Protein AF-A0A2V7YV75-F1 (afdb_monomer)

Mean predicted aligned error: 17.49 Å

pLDDT: mean 75.21, std 19.93, range [32.72, 97.06]

Solvent-accessible surface area (backbone atoms only — not comparable to full-atom values): 9248 Å² total; per-residue (Å²): 141,83,90,81,89,88,82,90,85,83,84,87,86,83,90,80,91,80,90,79,85,85,72,86,82,70,84,76,80,77,71,74,76,79,71,82,82,77,85,80,84,80,78,84,78,79,74,80,88,64,77,90,61,76,79,75,74,70,56,63,47,41,20,32,81,90,62,51,72,42,47,76,78,45,80,47,79,48,78,49,82,53,88,96,46,73,48,75,49,77,49,76,41,68,45,72,94,57,102,62,92,72,60,71,49,78,47,71,67,72,60,90,94,61,80,88,90,80,85,86,87,85,84,134

Structure (mmCIF, N/CA/C/O backbone):
data_AF-A0A2V7YV75-F1
#
_entry.id   AF-A0A2V7YV75-F1
#
loop_
_atom_site.group_PDB
_atom_site.id
_atom_site.type_symbol
_atom_site.label_atom_id
_atom_site.label_alt_id
_atom_site.label_comp_id
_atom_site.label_asym_id
_atom_site.label_entity_id
_atom_site.label_seq_id
_atom_site.pdbx_PDB_ins_code
_atom_site.Cartn_x
_atom_site.Cartn_y
_atom_site.Cartn_z
_atom_site.occupancy
_atom_site.B_iso_or_equiv
_atom_site.auth_seq_id
_atom_site.auth_comp_id
_atom_site.auth_asym_id
_atom_site.auth_atom_id
_atom_site.pdbx_PDB_model_num
ATOM 1 N N . MET A 1 1 ? -54.719 -36.442 -61.906 1.00 39.97 1 MET A N 1
ATOM 2 C CA . MET A 1 1 ? -54.590 -37.670 -62.729 1.00 39.97 1 MET A CA 1
ATOM 3 C C . MET A 1 1 ? -53.112 -37.739 -63.100 1.00 39.97 1 MET A C 1
ATOM 5 O O . MET A 1 1 ? -52.645 -36.767 -63.655 1.00 39.97 1 MET A O 1
ATOM 9 N N . SER A 1 2 ? -52.256 -38.682 -62.723 1.00 39.25 2 SER A N 1
ATOM 10 C CA . SER A 1 2 ? -52.394 -40.089 -62.369 1.00 39.25 2 SER A CA 1
ATOM 11 C C . SER A 1 2 ? -51.207 -40.476 -61.465 1.00 39.25 2 SER A C 1
ATOM 13 O O . SER A 1 2 ? -50.107 -39.958 -61.651 1.00 39.25 2 SER A O 1
ATOM 15 N N . ARG A 1 3 ? -51.427 -41.360 -60.486 1.00 41.91 3 ARG A N 1
ATOM 16 C CA . ARG A 1 3 ? -50.364 -42.072 -59.754 1.00 41.91 3 ARG A CA 1
ATOM 17 C C . ARG A 1 3 ? -50.126 -43.389 -60.493 1.00 41.91 3 ARG A C 1
ATOM 19 O O . ARG A 1 3 ? -51.104 -44.060 -60.803 1.00 41.91 3 ARG A O 1
ATOM 26 N N . ALA A 1 4 ? -48.876 -43.794 -60.702 1.00 42.84 4 ALA A N 1
ATOM 27 C CA . ALA A 1 4 ? -48.556 -45.178 -61.049 1.00 42.84 4 ALA A CA 1
ATOM 28 C C . ALA A 1 4 ? -47.174 -45.571 -60.508 1.00 42.84 4 ALA A C 1
ATOM 30 O O . ALA A 1 4 ? -46.130 -45.270 -61.073 1.00 42.84 4 ALA A O 1
ATOM 31 N N . THR A 1 5 ? -47.235 -46.221 -59.354 1.00 42.72 5 THR A N 1
ATOM 32 C CA . THR A 1 5 ? -46.299 -47.195 -58.789 1.00 42.72 5 THR A CA 1
ATOM 33 C C . THR A 1 5 ? -45.933 -48.278 -59.816 1.00 42.72 5 THR A C 1
ATOM 35 O O . THR A 1 5 ? -46.847 -48.758 -60.476 1.00 42.72 5 THR A O 1
ATOM 38 N N . PHE A 1 6 ? -44.672 -48.725 -59.903 1.00 43.06 6 PHE A N 1
ATOM 39 C CA . PHE A 1 6 ? -44.279 -50.127 -59.646 1.00 43.06 6 PHE A CA 1
ATOM 40 C C . PHE A 1 6 ? -42.776 -50.379 -59.817 1.00 43.06 6 PHE A C 1
ATOM 42 O O . PHE A 1 6 ? -42.056 -49.686 -60.526 1.00 43.06 6 PHE A O 1
ATOM 49 N N . THR A 1 7 ? -42.342 -51.379 -59.068 1.00 37.16 7 THR A N 1
ATOM 50 C CA . THR A 1 7 ? -41.000 -51.650 -58.570 1.00 37.16 7 THR A CA 1
ATOM 51 C C . THR A 1 7 ? -40.315 -52.767 -59.371 1.00 37.16 7 THR A C 1
ATOM 53 O O . THR A 1 7 ? -40.994 -53.630 -59.916 1.00 37.16 7 THR A O 1
ATOM 56 N N . LEU A 1 8 ? -38.981 -52.830 -59.228 1.00 39.75 8 LEU A N 1
ATOM 57 C CA . LEU A 1 8 ? -38.145 -54.044 -59.126 1.00 39.75 8 LEU A CA 1
ATOM 58 C C . LEU A 1 8 ? -37.633 -54.690 -60.432 1.00 39.75 8 LEU A C 1
ATOM 60 O O . LEU A 1 8 ? -38.369 -55.406 -61.095 1.00 39.75 8 LEU A O 1
ATOM 64 N N . LEU A 1 9 ? -36.321 -54.569 -60.699 1.00 35.03 9 LEU A N 1
ATOM 65 C CA . LEU A 1 9 ? -35.489 -55.705 -61.136 1.00 35.03 9 LEU A CA 1
ATOM 66 C C . LEU A 1 9 ? -33.976 -55.394 -61.063 1.00 35.03 9 LEU A C 1
ATOM 68 O O . LEU A 1 9 ? -33.495 -54.476 -61.715 1.00 35.03 9 LEU A O 1
ATOM 72 N N . GLY A 1 10 ? -33.239 -56.217 -60.309 1.00 32.72 10 GLY A N 1
ATOM 73 C CA . GLY A 1 10 ? -31.901 -56.700 -60.689 1.00 32.72 10 GLY A CA 1
ATOM 74 C C . GLY A 1 10 ? -30.671 -55.801 -60.490 1.00 32.72 10 GLY A C 1
ATOM 75 O O . GLY A 1 10 ? -30.167 -55.214 -61.437 1.00 32.72 10 GLY A O 1
ATOM 76 N N . LEU A 1 11 ? -30.090 -55.835 -59.288 1.00 41.59 11 LEU A N 1
ATOM 77 C CA . LEU A 1 11 ? -28.623 -55.894 -59.093 1.00 41.59 11 LEU A CA 1
ATOM 78 C C . LEU A 1 11 ? -28.112 -57.286 -59.570 1.00 41.59 11 LEU A C 1
ATOM 80 O O . LEU A 1 11 ? -28.954 -58.189 -59.617 1.00 41.59 11 LEU A O 1
ATOM 84 N N . PRO A 1 12 ? -26.802 -57.556 -59.823 1.00 50.00 12 PRO A N 1
ATOM 85 C CA . PRO A 1 12 ? -25.636 -56.892 -59.219 1.00 50.00 12 PRO A CA 1
ATOM 86 C C . PRO A 1 12 ? -24.376 -56.741 -60.128 1.00 50.00 12 PRO A C 1
ATOM 88 O O . PRO A 1 12 ? -24.330 -57.189 -61.267 1.00 50.00 12 PRO A O 1
ATOM 91 N N . VAL A 1 13 ? -23.302 -56.241 -59.501 1.00 38.66 13 VAL A N 1
ATOM 92 C CA . VAL A 1 13 ? -21.873 -56.596 -59.691 1.00 38.66 13 VAL A CA 1
ATOM 93 C C . VAL A 1 13 ? -20.977 -55.562 -60.393 1.00 38.66 13 VAL A C 1
ATOM 95 O O . VAL A 1 13 ? -21.298 -55.020 -61.440 1.00 38.66 13 VAL A O 1
ATOM 98 N N . ALA A 1 14 ? -19.790 -55.420 -59.785 1.00 39.91 14 ALA A N 1
ATOM 99 C CA . ALA A 1 14 ? -18.561 -54.740 -60.205 1.00 39.91 14 ALA A CA 1
ATOM 100 C C . ALA A 1 14 ? -18.489 -53.248 -59.825 1.00 39.91 14 ALA A C 1
ATOM 102 O O . ALA A 1 14 ? -18.904 -52.366 -60.559 1.00 39.91 14 ALA A O 1
ATOM 103 N N . ALA A 1 15 ? -18.114 -52.923 -58.586 1.00 41.97 15 ALA A N 1
ATOM 104 C CA . ALA A 1 15 ? -16.718 -52.830 -58.137 1.00 41.97 15 ALA A CA 1
ATOM 105 C C . ALA A 1 15 ? -15.890 -51.825 -58.957 1.00 41.97 15 ALA A C 1
ATOM 107 O O . ALA A 1 15 ? -15.271 -52.192 -59.949 1.00 41.97 15 ALA A O 1
ATOM 108 N N . LEU A 1 16 ? -15.795 -50.584 -58.473 1.00 41.28 16 LEU A N 1
ATOM 109 C CA . LEU A 1 16 ? -14.546 -49.837 -58.576 1.00 41.28 16 LEU A CA 1
ATOM 110 C C . LEU A 1 16 ? -14.437 -48.833 -57.426 1.00 41.28 16 LEU A C 1
ATOM 112 O O . LEU A 1 16 ? -15.163 -47.848 -57.331 1.00 41.28 16 LEU A O 1
ATOM 116 N N . VAL A 1 17 ? -13.524 -49.167 -56.525 1.00 49.88 17 VAL A N 1
ATOM 117 C CA . VAL A 1 17 ? -12.996 -48.337 -55.450 1.00 49.88 17 VAL A CA 1
ATOM 118 C C . VAL A 1 17 ? -12.255 -47.152 -56.065 1.00 49.88 17 VAL A C 1
ATOM 120 O O . VAL A 1 17 ? -11.378 -47.370 -56.893 1.00 49.88 17 VAL A O 1
ATOM 123 N N . LEU A 1 18 ? -12.537 -45.928 -55.611 1.00 41.09 18 LEU A N 1
ATOM 124 C CA . LEU A 1 18 ? -11.545 -44.849 -55.577 1.00 41.09 18 LEU A CA 1
ATOM 125 C C . LEU A 1 18 ? -11.907 -43.844 -54.479 1.00 41.09 18 LEU A C 1
ATOM 127 O O . LEU A 1 18 ? -12.843 -43.054 -54.569 1.00 41.09 18 LEU A O 1
ATOM 131 N N . LEU A 1 19 ? -11.145 -43.978 -53.398 1.00 44.59 19 LEU A N 1
ATOM 132 C CA . LEU A 1 19 ? -11.118 -43.173 -52.191 1.00 44.59 19 LEU A CA 1
ATOM 133 C C . LEU A 1 19 ? -10.460 -41.819 -52.512 1.00 44.59 19 LEU A C 1
ATOM 135 O O . LEU A 1 19 ? -9.308 -41.792 -52.937 1.00 44.59 19 LEU A O 1
ATOM 139 N N . ALA A 1 20 ? -11.142 -40.704 -52.261 1.00 42.34 20 ALA A N 1
ATOM 140 C CA . ALA A 1 20 ? -10.505 -39.389 -52.183 1.00 42.34 20 ALA A CA 1
ATOM 141 C C . ALA A 1 20 ? -11.196 -38.557 -51.096 1.00 42.34 20 ALA A C 1
ATOM 143 O O . ALA A 1 20 ? -12.049 -37.714 -51.359 1.00 42.34 20 ALA A O 1
ATOM 144 N N . ALA A 1 21 ? -10.847 -38.850 -49.843 1.00 45.44 21 ALA A N 1
ATOM 145 C CA . ALA A 1 21 ? -11.181 -38.007 -48.707 1.00 45.44 21 ALA A CA 1
ATOM 146 C C . ALA A 1 21 ? -10.267 -36.771 -48.726 1.00 45.44 21 ALA A C 1
ATOM 148 O O . ALA A 1 21 ? -9.085 -36.859 -48.400 1.00 45.44 21 ALA A O 1
ATOM 149 N N . VAL A 1 22 ? -10.809 -35.617 -49.116 1.00 44.78 22 VAL A N 1
ATOM 150 C CA . VAL A 1 22 ? -10.201 -34.313 -48.823 1.00 44.78 22 VAL A CA 1
ATOM 151 C C . VAL A 1 22 ? -10.502 -34.005 -47.359 1.00 44.78 22 VAL A C 1
ATOM 153 O O . VAL A 1 22 ? -11.566 -33.499 -47.016 1.00 44.78 22 VAL A O 1
ATOM 156 N N . SER A 1 23 ? -9.568 -34.359 -46.480 1.00 44.09 23 SER A N 1
ATOM 157 C CA . SER A 1 23 ? -9.531 -33.828 -45.121 1.00 44.09 23 SER A CA 1
ATOM 158 C C . SER A 1 23 ? -8.659 -32.581 -45.140 1.00 44.09 23 SER A C 1
ATOM 160 O O . SER A 1 23 ? -7.458 -32.662 -45.386 1.00 44.09 23 SER A O 1
ATOM 162 N N . ALA A 1 24 ? -9.281 -31.425 -44.915 1.00 48.25 24 ALA A N 1
ATOM 163 C CA . ALA A 1 24 ? -8.603 -30.147 -44.761 1.00 48.25 24 ALA A CA 1
ATOM 164 C C . ALA A 1 24 ? -7.620 -30.214 -43.580 1.00 48.25 24 ALA A C 1
ATOM 166 O O . ALA A 1 24 ? -8.016 -30.235 -42.412 1.00 48.25 24 ALA A O 1
ATOM 167 N N . THR A 1 25 ? -6.329 -30.266 -43.892 1.00 45.06 25 THR A N 1
ATOM 168 C CA . THR A 1 25 ? -5.222 -30.156 -42.945 1.00 45.06 25 THR A CA 1
ATOM 169 C C . THR A 1 25 ? -5.204 -28.739 -42.377 1.00 45.06 25 THR A C 1
ATOM 171 O O . THR A 1 25 ? -4.679 -27.817 -42.993 1.00 45.06 25 THR A O 1
ATOM 174 N N . HIS A 1 26 ? -5.781 -28.551 -41.191 1.00 59.53 26 HIS A N 1
ATOM 175 C CA . HIS A 1 26 ? -5.438 -27.402 -40.361 1.00 59.53 26 HIS A CA 1
ATOM 176 C C . HIS A 1 26 ? -4.078 -27.705 -39.722 1.00 59.53 26 HIS A C 1
ATOM 178 O O . HIS A 1 26 ? -3.976 -28.713 -39.014 1.00 59.53 26 HIS A O 1
ATOM 184 N N . PRO A 1 27 ? -3.022 -26.907 -39.959 1.00 52.88 27 PRO A N 1
ATOM 185 C CA . PRO A 1 27 ? -1.815 -27.017 -39.160 1.00 52.88 27 PRO A CA 1
ATOM 186 C C . PRO A 1 27 ? -2.201 -26.677 -37.720 1.00 52.88 27 PRO A C 1
ATOM 188 O O . PRO A 1 27 ? -2.605 -25.558 -37.410 1.00 52.88 27 PRO A O 1
ATOM 191 N N . GLY A 1 28 ? -2.166 -27.695 -36.862 1.00 47.78 28 GLY A N 1
ATOM 192 C CA . GLY A 1 28 ? -2.375 -27.540 -35.436 1.00 47.78 28 GLY A CA 1
ATOM 193 C C . GLY A 1 28 ? -1.290 -26.629 -34.889 1.00 47.78 28 GLY A C 1
ATOM 194 O O . GLY A 1 28 ? -0.130 -27.023 -34.807 1.00 47.78 28 GLY A O 1
ATOM 195 N N . GLU A 1 29 ? -1.672 -25.410 -34.529 1.00 56.03 29 GLU A N 1
ATOM 196 C CA . GLU A 1 29 ? -0.832 -24.534 -33.733 1.00 56.03 29 GLU A CA 1
ATOM 197 C C . GLU A 1 29 ? -0.666 -25.205 -32.368 1.00 56.03 29 GLU A C 1
ATOM 199 O O . GLU A 1 29 ? -1.569 -25.214 -31.527 1.00 56.03 29 GLU A O 1
ATOM 204 N N . THR A 1 30 ? 0.468 -25.877 -32.179 1.00 59.50 30 THR A N 1
ATOM 205 C CA . THR A 1 30 ? 0.862 -26.451 -30.898 1.00 59.50 30 THR A CA 1
ATOM 206 C C . THR A 1 30 ? 1.026 -25.302 -29.917 1.00 59.50 30 THR A C 1
ATOM 208 O O . THR A 1 30 ? 2.099 -24.706 -29.834 1.00 59.50 30 THR A O 1
ATOM 211 N N . ARG A 1 31 ? -0.039 -24.971 -29.176 1.00 62.94 31 ARG A N 1
ATOM 212 C CA . ARG A 1 31 ? 0.068 -24.155 -27.966 1.00 62.94 31 ARG A CA 1
ATOM 213 C C . ARG A 1 31 ? 1.121 -24.845 -27.095 1.00 62.94 31 ARG A C 1
ATOM 215 O O . ARG A 1 31 ? 0.879 -25.989 -26.699 1.00 62.94 31 ARG A O 1
ATOM 222 N N . PRO A 1 32 ? 2.289 -24.226 -26.842 1.00 67.88 32 PRO A N 1
ATOM 223 C CA . PRO A 1 32 ? 3.296 -24.848 -26.002 1.00 67.88 32 PRO A CA 1
ATOM 224 C C . PRO A 1 32 ? 2.636 -25.180 -24.668 1.00 67.88 32 PRO A C 1
ATOM 226 O O . PRO A 1 32 ? 1.960 -24.334 -24.077 1.00 67.88 32 PRO A O 1
ATOM 229 N N . ALA A 1 33 ? 2.756 -26.443 -24.252 1.00 70.00 33 ALA A N 1
ATOM 230 C CA . ALA A 1 33 ? 2.281 -26.894 -22.957 1.00 70.00 33 ALA A CA 1
ATOM 231 C C . ALA A 1 33 ? 2.847 -25.933 -21.909 1.00 70.00 33 ALA A C 1
ATOM 233 O O . ALA A 1 33 ? 4.065 -25.775 -21.815 1.00 70.00 33 ALA A O 1
ATOM 234 N N . ALA A 1 34 ? 1.962 -25.230 -21.199 1.00 68.88 34 ALA A N 1
ATOM 235 C CA . ALA A 1 34 ? 2.361 -24.277 -20.179 1.00 68.88 34 ALA A CA 1
ATOM 236 C C . ALA A 1 34 ? 3.260 -25.014 -19.182 1.00 68.88 34 ALA A C 1
ATOM 238 O O . ALA A 1 34 ? 2.819 -25.954 -18.518 1.00 68.88 34 ALA A O 1
ATOM 239 N N . ALA A 1 35 ? 4.540 -24.641 -19.145 1.00 75.12 35 ALA A N 1
ATOM 240 C CA . ALA A 1 35 ? 5.477 -25.195 -18.186 1.00 75.12 35 ALA A CA 1
ATOM 241 C C . ALA A 1 35 ? 4.919 -24.966 -16.770 1.00 75.12 35 ALA A C 1
ATOM 243 O O . ALA A 1 35 ? 4.313 -23.917 -16.523 1.00 75.12 35 ALA A O 1
ATOM 244 N N . PRO A 1 36 ? 5.090 -25.920 -15.839 1.00 76.94 36 PRO A N 1
ATOM 245 C CA . PRO A 1 36 ? 4.627 -25.732 -14.474 1.00 76.94 36 PRO A CA 1
ATOM 246 C C 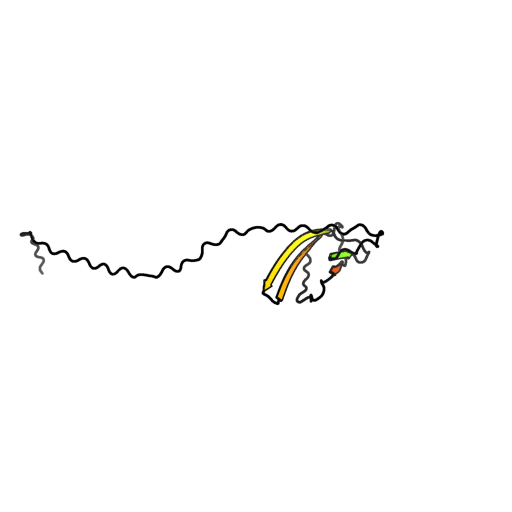. PRO A 1 36 ? 5.283 -24.475 -13.895 1.00 76.94 36 PRO A C 1
ATOM 248 O O . PRO A 1 36 ? 6.508 -24.345 -13.902 1.00 76.94 36 PRO A O 1
ATOM 251 N N . PHE A 1 37 ? 4.461 -23.545 -13.407 1.00 69.69 37 PHE A N 1
ATOM 252 C CA . PHE A 1 37 ? 4.944 -22.377 -12.684 1.00 69.69 37 PHE A CA 1
ATOM 253 C C . PHE A 1 37 ? 5.701 -22.857 -11.441 1.00 69.69 37 PHE A C 1
ATOM 255 O O . PHE A 1 37 ? 5.125 -23.492 -10.556 1.00 69.69 37 PHE A O 1
ATOM 262 N N . GLN A 1 38 ? 7.005 -22.591 -11.388 1.00 77.50 38 GLN A N 1
ATOM 263 C CA . GLN A 1 38 ? 7.821 -22.873 -10.215 1.00 77.50 38 GLN A CA 1
ATOM 264 C C . GLN A 1 38 ? 7.738 -21.672 -9.277 1.00 77.50 38 GLN A C 1
ATOM 266 O O . GLN A 1 38 ? 8.320 -20.622 -9.546 1.00 77.50 38 GLN A O 1
ATOM 271 N N . SER A 1 39 ? 7.011 -21.821 -8.170 1.00 75.44 39 SER A N 1
ATOM 272 C CA . SER A 1 39 ? 6.981 -20.814 -7.111 1.00 75.44 39 SER A CA 1
ATOM 273 C C . SER A 1 39 ? 8.378 -20.660 -6.506 1.00 75.44 39 SER A C 1
ATOM 275 O O . SER A 1 39 ? 8.805 -21.472 -5.685 1.00 75.44 39 SER A O 1
ATOM 277 N N . ALA A 1 40 ? 9.103 -19.617 -6.905 1.00 77.44 40 ALA A N 1
ATOM 278 C CA . ALA A 1 40 ? 10.371 -19.263 -6.286 1.00 77.44 40 ALA A CA 1
ATOM 279 C C . ALA A 1 40 ? 10.103 -18.633 -4.910 1.00 77.44 40 ALA A C 1
ATOM 281 O O . ALA A 1 40 ? 9.585 -17.523 -4.804 1.00 77.44 40 ALA A O 1
ATOM 282 N N . SER A 1 41 ? 10.455 -19.339 -3.836 1.00 77.31 41 SER A N 1
ATOM 283 C CA . SER A 1 41 ? 10.450 -18.764 -2.491 1.00 77.31 41 SER A CA 1
ATOM 284 C C . SER A 1 41 ? 11.715 -17.932 -2.284 1.00 77.31 41 SER A C 1
ATOM 286 O O . SER A 1 41 ? 12.813 -18.487 -2.258 1.00 77.31 41 SER A O 1
ATOM 288 N N . PHE A 1 42 ? 11.580 -16.622 -2.089 1.00 75.31 42 PHE A N 1
ATOM 289 C CA . PHE A 1 42 ? 12.671 -15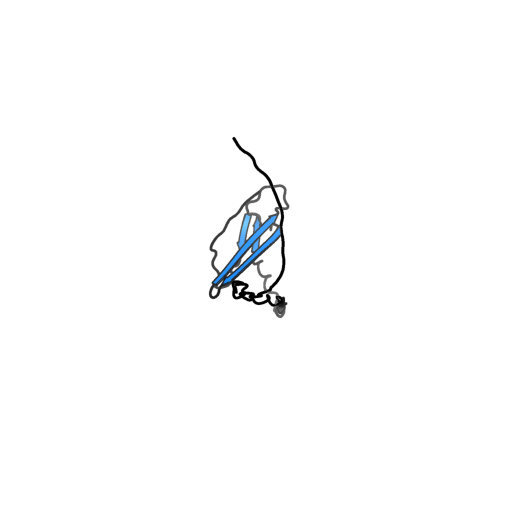.777 -1.603 1.00 75.31 42 PHE A CA 1
ATOM 290 C C . PHE A 1 42 ? 12.550 -15.573 -0.088 1.00 75.31 42 PHE A C 1
ATOM 292 O O . PHE A 1 42 ? 11.459 -15.566 0.487 1.00 75.31 42 PHE A O 1
ATOM 299 N N . ARG A 1 43 ? 13.695 -15.445 0.584 1.00 73.44 43 ARG A N 1
ATOM 300 C CA . ARG A 1 43 ? 13.779 -15.118 2.011 1.00 73.44 43 ARG A CA 1
ATOM 301 C C . ARG A 1 43 ? 14.412 -13.745 2.141 1.00 73.44 43 ARG A C 1
ATOM 303 O O . ARG A 1 43 ? 15.489 -13.514 1.603 1.00 73.44 43 ARG A O 1
ATOM 310 N N . PHE A 1 44 ? 13.759 -12.847 2.868 1.00 73.94 44 PHE A N 1
ATOM 311 C CA . PHE A 1 44 ? 14.386 -11.591 3.253 1.00 73.94 44 PHE A CA 1
ATOM 312 C C . PHE A 1 44 ? 15.470 -11.885 4.289 1.00 73.94 44 PHE A C 1
ATOM 314 O O . PHE A 1 44 ? 15.200 -12.511 5.316 1.00 73.94 44 PHE A O 1
ATOM 321 N N . ALA A 1 45 ? 16.703 -11.460 4.013 1.00 77.81 45 ALA A N 1
ATOM 322 C CA . ALA A 1 45 ? 17.765 -11.513 5.004 1.00 77.81 45 ALA A CA 1
ATOM 323 C C . ALA A 1 45 ? 17.382 -10.603 6.179 1.00 77.81 45 ALA A C 1
ATOM 325 O O . ALA A 1 45 ? 17.097 -9.420 5.990 1.00 77.81 45 ALA A O 1
ATOM 326 N N . LYS A 1 46 ? 17.359 -11.152 7.398 1.00 70.81 46 LYS A N 1
ATOM 327 C CA . LYS A 1 46 ? 17.192 -10.349 8.611 1.00 70.81 46 LYS A CA 1
ATOM 328 C C . LYS A 1 46 ? 18.396 -9.414 8.719 1.00 70.81 46 LYS A C 1
ATOM 330 O O . LYS A 1 46 ? 19.524 -9.892 8.826 1.00 70.81 46 LYS A O 1
ATOM 335 N N . ALA A 1 47 ? 18.157 -8.105 8.668 1.00 70.94 47 ALA A N 1
ATOM 336 C CA . ALA A 1 47 ? 19.216 -7.118 8.840 1.00 70.94 47 ALA A CA 1
ATOM 337 C C . ALA A 1 47 ? 19.929 -7.336 10.193 1.00 70.94 47 ALA A C 1
ATOM 339 O O . ALA A 1 47 ? 19.261 -7.671 11.181 1.00 70.94 47 ALA A O 1
ATOM 340 N N . PRO A 1 48 ? 21.266 -7.182 10.256 1.00 73.69 48 PRO A N 1
ATOM 341 C CA . PRO A 1 48 ? 22.001 -7.284 11.509 1.00 73.69 48 PRO A CA 1
ATOM 342 C C . PRO A 1 48 ? 21.453 -6.255 12.499 1.00 73.69 48 PRO A C 1
ATOM 344 O O . PRO A 1 48 ? 21.184 -5.112 12.132 1.00 73.69 48 PRO A O 1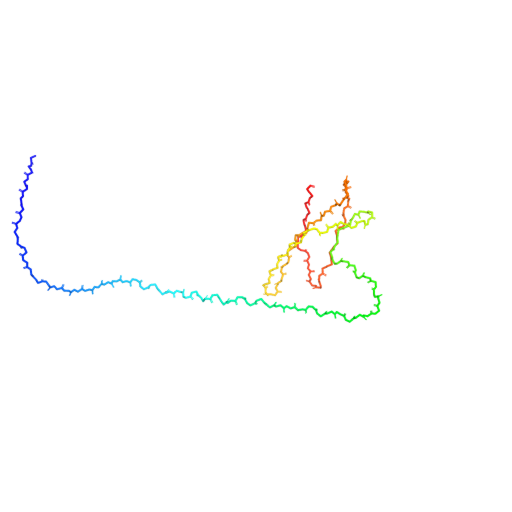
ATOM 347 N N . ALA A 1 49 ? 21.264 -6.677 13.749 1.00 66.31 49 ALA A N 1
ATOM 348 C CA . ALA A 1 49 ? 20.804 -5.804 14.819 1.00 66.31 49 ALA A CA 1
ATOM 349 C C . ALA A 1 49 ? 21.885 -4.749 15.100 1.00 66.31 49 ALA A C 1
ATOM 351 O O . ALA A 1 49 ? 22.837 -5.000 15.836 1.00 66.31 49 ALA A O 1
ATOM 352 N N . GLY A 1 50 ? 21.772 -3.590 14.452 1.00 69.75 50 GLY A N 1
ATOM 353 C CA . GLY A 1 50 ? 22.499 -2.389 14.843 1.00 69.75 50 GLY A CA 1
ATOM 354 C C . GLY A 1 50 ? 22.005 -1.867 16.200 1.00 69.75 50 GLY A C 1
ATOM 355 O O . GLY A 1 50 ? 21.089 -2.451 16.787 1.00 69.75 50 GLY A O 1
ATOM 356 N N . PRO A 1 51 ? 22.577 -0.757 16.705 1.00 70.31 51 PRO A N 1
ATOM 357 C CA . PRO A 1 51 ? 22.024 -0.037 17.853 1.00 70.31 51 PRO A CA 1
ATOM 358 C C . PRO A 1 51 ? 20.516 0.167 17.663 1.00 70.31 51 PRO A C 1
ATOM 360 O O . PRO A 1 51 ? 20.100 0.262 16.505 1.00 70.31 51 PRO A O 1
ATOM 363 N N . PRO A 1 52 ? 19.704 0.244 18.735 1.00 59.41 52 PRO A N 1
ATOM 364 C CA . PRO A 1 52 ? 18.271 0.483 18.618 1.00 59.41 52 PRO A CA 1
ATOM 365 C C . PRO A 1 52 ? 18.050 1.843 17.951 1.00 59.41 52 PRO A C 1
ATOM 367 O O . PRO A 1 52 ? 17.987 2.886 18.597 1.00 59.41 52 PRO A O 1
ATOM 370 N N . ALA A 1 53 ? 18.007 1.833 16.623 1.00 62.44 53 ALA A N 1
ATOM 371 C CA . ALA A 1 53 ? 17.504 2.924 15.831 1.00 62.44 53 ALA A CA 1
ATOM 372 C C . ALA A 1 53 ? 16.041 3.074 16.233 1.00 62.44 53 ALA A C 1
ATOM 374 O O . ALA A 1 53 ? 15.349 2.065 16.404 1.00 62.44 53 ALA A O 1
ATOM 375 N N . SER A 1 54 ? 15.598 4.320 16.414 1.00 60.88 54 SER A N 1
ATOM 376 C CA . SER A 1 54 ? 14.186 4.644 16.603 1.00 60.88 54 SER A CA 1
ATOM 377 C C . SER A 1 54 ? 13.350 3.774 15.676 1.00 60.88 54 SER A C 1
ATOM 379 O O . SER A 1 54 ? 13.654 3.695 14.483 1.00 60.88 54 SER A O 1
ATOM 381 N N . GLU A 1 55 ? 12.370 3.079 16.251 1.00 60.22 55 GLU A N 1
ATOM 382 C CA . GLU A 1 55 ? 11.572 2.085 15.545 1.00 60.22 55 GLU A CA 1
ATOM 383 C C . GLU A 1 55 ? 11.091 2.695 14.219 1.00 60.22 55 GLU A C 1
ATOM 385 O O . GLU A 1 55 ? 10.477 3.771 14.232 1.00 60.22 55 GLU A O 1
ATOM 390 N N . PRO A 1 56 ? 11.475 2.118 13.064 1.00 66.38 56 PRO A N 1
ATOM 391 C CA . PRO A 1 56 ? 11.205 2.748 11.786 1.00 66.38 56 PRO A CA 1
ATOM 392 C C . PRO A 1 56 ? 9.694 2.893 11.632 1.00 66.38 56 PRO A C 1
ATOM 394 O O . PRO A 1 56 ? 8.948 1.932 11.814 1.00 66.38 56 PRO A O 1
ATOM 397 N N . ALA A 1 57 ? 9.249 4.113 11.326 1.00 78.31 57 ALA A N 1
ATOM 398 C CA . ALA A 1 57 ? 7.834 4.402 11.153 1.00 78.31 57 ALA A CA 1
ATOM 399 C C . ALA A 1 57 ? 7.215 3.415 10.154 1.00 78.31 57 ALA A C 1
ATOM 401 O O . ALA A 1 57 ? 7.799 3.151 9.099 1.00 78.31 57 ALA A O 1
ATOM 402 N N . ALA A 1 58 ? 6.034 2.887 10.490 1.00 86.69 58 ALA A N 1
ATOM 403 C CA . ALA A 1 58 ? 5.340 1.937 9.634 1.00 86.69 58 ALA A CA 1
ATOM 404 C C . ALA A 1 58 ? 5.183 2.531 8.220 1.00 86.69 58 ALA A C 1
ATOM 406 O O . ALA A 1 58 ? 4.689 3.657 8.081 1.00 86.69 58 ALA A O 1
ATOM 407 N N . PRO A 1 59 ? 5.589 1.801 7.164 1.00 89.81 59 PRO A N 1
ATOM 408 C CA . PRO A 1 59 ? 5.595 2.326 5.802 1.00 89.81 59 PRO A CA 1
ATOM 409 C C . PRO A 1 59 ? 4.187 2.613 5.284 1.00 89.81 59 PRO A C 1
ATOM 411 O O . PRO A 1 59 ? 4.046 3.345 4.314 1.00 89.81 59 PRO A O 1
ATOM 414 N N . ILE A 1 60 ? 3.157 2.058 5.923 1.00 91.88 60 ILE A N 1
ATOM 415 C CA . ILE A 1 60 ? 1.750 2.339 5.667 1.00 91.88 60 ILE A CA 1
ATOM 416 C C . ILE A 1 60 ? 1.067 2.512 7.021 1.00 91.88 60 ILE A C 1
ATOM 418 O O . ILE A 1 60 ? 1.206 1.660 7.898 1.00 91.88 60 ILE A O 1
ATOM 422 N N . SER A 1 61 ? 0.335 3.607 7.200 1.00 90.94 61 SER A N 1
ATOM 423 C CA . SER A 1 61 ? -0.480 3.825 8.395 1.00 90.94 61 SER A CA 1
ATOM 424 C C . SER A 1 61 ? -1.698 4.695 8.103 1.00 90.94 61 SER A C 1
ATOM 426 O O . SER A 1 61 ? -1.682 5.552 7.216 1.00 90.94 61 SER A O 1
ATOM 428 N N . LEU A 1 62 ? -2.753 4.480 8.886 1.00 90.62 62 LEU A N 1
ATOM 429 C CA . LEU A 1 62 ? -3.887 5.384 8.997 1.00 90.62 62 LEU A CA 1
ATOM 430 C C . LEU A 1 62 ? -4.071 5.715 10.472 1.00 90.62 62 LEU A C 1
ATOM 432 O O . LEU A 1 62 ? -4.260 4.818 11.290 1.00 90.62 62 LEU A O 1
ATOM 436 N N . THR A 1 63 ? -3.990 6.994 10.814 1.00 89.44 63 THR A N 1
ATOM 437 C CA . THR A 1 63 ? -4.159 7.458 12.195 1.00 89.44 63 THR A CA 1
ATOM 438 C C . THR A 1 63 ? -5.295 8.454 12.288 1.00 89.44 63 THR A C 1
ATOM 440 O O . THR A 1 63 ? -5.438 9.297 11.412 1.00 89.44 63 THR A O 1
ATOM 443 N N . ALA A 1 64 ? -6.034 8.428 13.380 1.00 85.56 64 ALA A N 1
ATOM 444 C CA . ALA A 1 64 ? -6.922 9.485 13.820 1.00 85.56 64 ALA A CA 1
ATOM 445 C C . ALA A 1 64 ? -6.194 10.834 13.993 1.00 85.56 64 ALA A C 1
ATOM 447 O O . ALA A 1 64 ? -4.972 10.874 14.177 1.00 85.56 64 ALA A O 1
ATOM 448 N N . SER A 1 65 ? -6.938 11.942 14.026 1.00 80.38 65 SER A N 1
ATOM 449 C CA . SER A 1 65 ? -6.392 13.270 14.360 1.00 80.38 65 SER A CA 1
ATOM 450 C C . SER A 1 65 ? -5.784 13.343 15.767 1.00 80.38 65 SER A C 1
ATOM 452 O O . SER A 1 65 ? -4.853 14.116 15.982 1.00 80.38 65 SER A O 1
ATOM 454 N N . ASP A 1 66 ? -6.243 12.501 16.700 1.00 79.19 66 ASP A N 1
ATOM 455 C CA . ASP A 1 66 ? -5.662 12.344 18.045 1.00 79.19 66 ASP A CA 1
ATOM 456 C C . ASP A 1 66 ? -4.383 11.471 18.062 1.00 79.19 66 ASP A C 1
ATOM 458 O O . ASP A 1 66 ? -3.775 11.276 19.112 1.00 79.19 66 ASP A O 1
ATOM 462 N N . GLY A 1 67 ? -3.965 10.952 16.900 1.00 80.69 67 GLY A N 1
ATOM 463 C CA . GLY A 1 67 ? -2.807 10.074 16.734 1.00 80.69 67 GLY A CA 1
ATOM 464 C C . GLY A 1 67 ? -3.100 8.579 16.896 1.00 80.69 67 GLY A C 1
ATOM 465 O O . GLY A 1 67 ? -2.209 7.766 16.652 1.00 80.69 67 GLY A O 1
ATOM 466 N N . THR A 1 68 ? -4.324 8.187 17.254 1.00 83.19 68 THR A N 1
ATOM 467 C CA . THR A 1 68 ? -4.705 6.772 17.396 1.00 83.19 68 THR A CA 1
ATOM 468 C C . THR A 1 68 ? -4.617 6.053 16.053 1.00 83.19 68 THR A C 1
ATOM 470 O O . THR A 1 68 ? -5.280 6.443 15.098 1.00 83.19 68 THR A O 1
ATOM 473 N N . GLY A 1 69 ? -3.842 4.974 15.963 1.00 83.38 69 GLY A N 1
ATOM 474 C CA . GLY A 1 69 ? -3.809 4.126 14.769 1.00 83.38 69 GLY A CA 1
ATOM 475 C C . GLY A 1 69 ? -5.128 3.385 14.542 1.00 83.38 69 GLY A C 1
ATOM 476 O O . GLY A 1 69 ? -5.731 2.886 15.490 1.00 83.38 69 GLY A O 1
ATOM 477 N N . LEU A 1 70 ? -5.559 3.292 13.287 1.00 90.25 70 LEU A N 1
ATOM 478 C CA . LEU A 1 70 ? -6.635 2.396 12.868 1.00 90.25 70 LEU A CA 1
ATOM 479 C C . LEU A 1 70 ? -6.045 1.039 12.473 1.00 90.25 70 LEU A C 1
ATOM 481 O O . LEU A 1 70 ? -4.924 0.960 11.960 1.00 90.25 70 LEU A O 1
ATOM 485 N N . ALA A 1 71 ? -6.805 -0.029 12.707 1.00 90.62 71 ALA A N 1
ATOM 486 C CA . ALA A 1 71 ? -6.354 -1.382 12.412 1.00 90.62 71 ALA A CA 1
ATOM 487 C C . ALA A 1 71 ? -6.453 -1.648 10.906 1.00 90.62 71 ALA A C 1
ATOM 489 O O . ALA A 1 71 ? -7.526 -1.508 10.330 1.00 90.62 71 ALA A O 1
ATOM 490 N N . LEU A 1 72 ? -5.354 -2.043 10.261 1.00 92.81 72 LEU A N 1
ATOM 491 C CA . LEU A 1 72 ? -5.393 -2.558 8.891 1.00 92.81 72 LEU A CA 1
ATOM 492 C C . LEU A 1 72 ? -5.898 -4.006 8.935 1.00 92.81 72 LEU A C 1
ATOM 494 O O . LEU A 1 72 ? -5.157 -4.898 9.345 1.00 92.81 72 LEU A O 1
ATOM 498 N N . VAL A 1 73 ? -7.151 -4.228 8.544 1.00 95.12 73 VAL A N 1
ATOM 499 C CA . VAL A 1 73 ? -7.817 -5.541 8.642 1.00 95.12 73 VAL A CA 1
ATOM 500 C C . VAL A 1 73 ? -7.797 -6.325 7.334 1.00 95.12 73 VAL A C 1
ATOM 502 O O . VAL A 1 73 ? -7.894 -7.549 7.356 1.00 95.12 73 VAL A O 1
ATOM 505 N N . ALA A 1 74 ? -7.609 -5.645 6.200 1.00 95.12 74 ALA A N 1
ATOM 506 C CA . ALA A 1 74 ? -7.380 -6.291 4.913 1.00 95.12 74 ALA A CA 1
ATOM 507 C C . ALA A 1 74 ? -6.374 -5.507 4.062 1.00 95.12 74 ALA A C 1
ATOM 509 O O . ALA A 1 74 ? -6.356 -4.273 4.064 1.00 95.12 74 ALA A O 1
ATOM 510 N N . LEU A 1 75 ? -5.546 -6.250 3.327 1.00 95.56 75 LEU A N 1
ATOM 511 C CA . LEU A 1 75 ? -4.594 -5.735 2.351 1.00 95.56 75 LEU A CA 1
ATOM 512 C C . LEU A 1 75 ? -4.625 -6.633 1.115 1.00 95.56 75 LEU A C 1
ATOM 514 O O . LEU A 1 75 ? -4.268 -7.809 1.196 1.00 95.56 75 LEU A O 1
ATOM 518 N N . GLU A 1 76 ? -4.979 -6.055 -0.025 1.00 97.00 76 GLU A N 1
ATOM 519 C CA . GLU A 1 76 ? -4.861 -6.695 -1.332 1.00 97.00 76 GLU A CA 1
ATOM 520 C C . GLU A 1 76 ? -3.841 -5.936 -2.181 1.00 97.00 76 GLU A C 1
ATOM 522 O O . GLU A 1 76 ? -3.794 -4.702 -2.188 1.00 97.00 76 GLU A O 1
ATOM 527 N N . VAL A 1 77 ? -2.993 -6.687 -2.885 1.00 96.00 77 VAL A N 1
ATOM 528 C CA . VAL A 1 77 ? -1.882 -6.144 -3.668 1.00 96.00 77 VAL A CA 1
ATOM 529 C C . VAL A 1 77 ? -1.894 -6.772 -5.049 1.00 96.00 77 VAL A C 1
ATOM 531 O O . VAL A 1 77 ? -1.787 -7.990 -5.178 1.00 96.00 77 VAL A O 1
ATOM 534 N N . ASN A 1 78 ? -1.954 -5.930 -6.075 1.00 96.50 78 ASN A N 1
ATOM 535 C CA . ASN A 1 78 ? -1.801 -6.338 -7.465 1.00 96.50 78 ASN A CA 1
ATOM 536 C C . ASN A 1 78 ? -0.550 -5.676 -8.039 1.00 96.50 78 ASN A C 1
ATOM 538 O O . ASN A 1 78 ? -0.368 -4.465 -7.919 1.00 96.50 78 ASN A O 1
ATOM 542 N N . GLY A 1 79 ? 0.321 -6.477 -8.648 1.00 95.06 79 GLY A N 1
ATOM 543 C CA . GLY A 1 79 ? 1.553 -6.012 -9.274 1.00 95.06 79 GLY A CA 1
ATOM 544 C C . GLY A 1 79 ? 1.613 -6.452 -10.728 1.00 95.06 79 GLY A C 1
ATOM 545 O O . GLY A 1 79 ? 1.439 -7.634 -11.019 1.00 95.06 79 GLY A O 1
ATOM 546 N N . VAL A 1 80 ? 1.888 -5.512 -11.628 1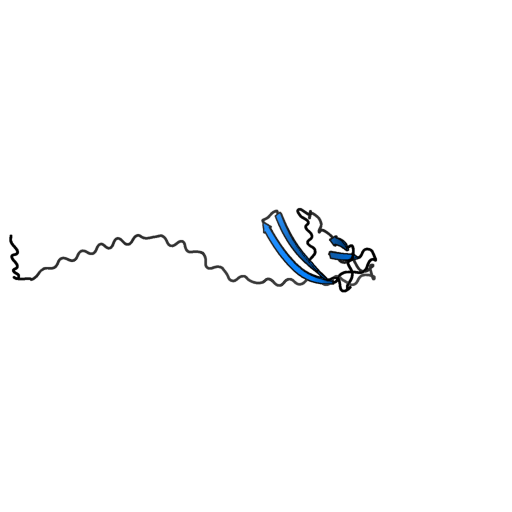.00 95.44 80 VAL A N 1
ATOM 547 C CA . VAL A 1 80 ? 2.149 -5.778 -13.046 1.00 95.44 80 VAL A CA 1
ATOM 548 C C . VAL A 1 80 ? 3.564 -5.312 -13.359 1.00 95.44 80 VAL A C 1
ATOM 550 O O . VAL A 1 80 ? 3.920 -4.169 -13.073 1.00 95.44 80 VAL A O 1
ATOM 553 N N . LEU A 1 81 ? 4.377 -6.199 -13.928 1.00 94.31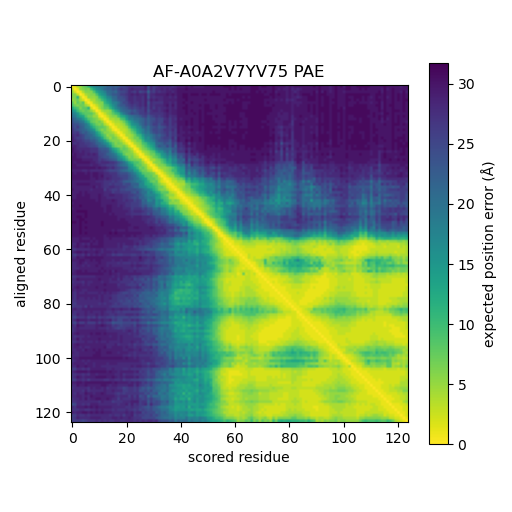 81 LEU A N 1
ATOM 554 C CA . LEU A 1 81 ? 5.749 -5.907 -14.328 1.00 94.31 81 LEU A CA 1
ATOM 555 C C . LEU A 1 81 ? 5.862 -6.031 -15.846 1.00 94.31 81 LEU A C 1
ATOM 557 O O . LEU A 1 81 ? 5.841 -7.135 -16.386 1.00 94.31 81 LEU A O 1
ATOM 561 N N . GLU A 1 82 ? 6.019 -4.894 -16.511 1.00 92.94 82 GLU A N 1
ATOM 562 C CA . GLU A 1 82 ? 6.230 -4.792 -17.953 1.00 92.94 82 GLU A CA 1
ATOM 563 C C . GLU A 1 82 ? 7.469 -3.931 -18.192 1.00 92.94 82 GLU A C 1
ATOM 565 O O . GLU A 1 82 ? 7.359 -2.705 -18.234 1.00 92.94 82 GLU A O 1
ATOM 570 N N . PRO A 1 83 ? 8.667 -4.533 -18.307 1.00 89.75 83 PRO A N 1
ATOM 571 C CA . PRO A 1 83 ? 9.907 -3.777 -18.393 1.00 89.75 83 PRO A CA 1
ATOM 572 C C . PRO A 1 83 ? 9.850 -2.681 -19.472 1.00 89.75 83 PRO A C 1
ATOM 574 O O . PRO A 1 83 ? 9.454 -2.960 -20.603 1.00 89.75 83 PRO A O 1
ATOM 577 N N . PRO A 1 84 ? 10.262 -1.441 -19.150 1.00 90.88 84 PRO A N 1
ATOM 578 C CA . PRO A 1 84 ? 10.960 -1.021 -17.928 1.00 90.88 84 PRO A CA 1
ATOM 579 C C . PRO A 1 84 ? 10.042 -0.592 -16.762 1.00 90.88 84 PRO A C 1
ATOM 581 O O . PRO A 1 84 ? 10.533 -0.057 -15.770 1.00 90.88 84 PRO A O 1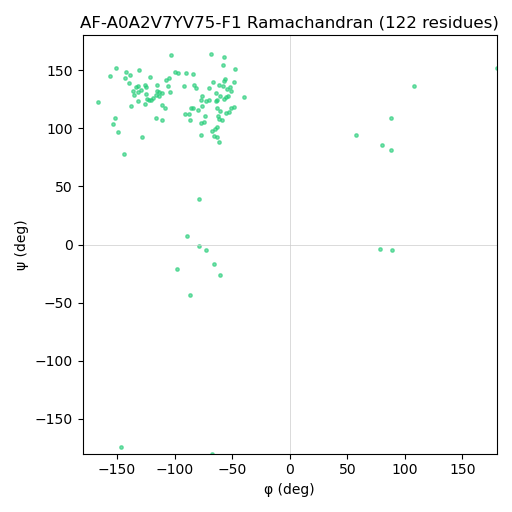
ATOM 584 N N . LEU A 1 85 ? 8.728 -0.772 -16.876 1.00 91.94 85 LEU A N 1
ATOM 585 C CA . LEU A 1 85 ? 7.723 -0.268 -15.945 1.00 91.94 85 LEU A CA 1
ATOM 586 C C . LEU A 1 85 ? 7.246 -1.338 -14.958 1.00 91.94 85 LEU A C 1
ATOM 588 O O . LEU A 1 85 ? 7.134 -2.522 -15.269 1.00 91.94 85 LEU A O 1
ATOM 592 N N . ALA A 1 86 ? 6.902 -0.881 -13.758 1.00 93.81 86 ALA A N 1
ATOM 593 C CA . ALA A 1 86 ? 6.174 -1.660 -12.771 1.00 93.81 86 ALA A CA 1
ATOM 594 C C . ALA A 1 86 ? 4.985 -0.834 -12.276 1.00 93.81 86 ALA A C 1
ATOM 596 O O . ALA A 1 86 ? 5.138 0.343 -11.943 1.00 93.81 86 ALA A O 1
ATOM 597 N N . PHE A 1 87 ? 3.810 -1.452 -12.229 1.00 94.69 87 PHE A N 1
ATOM 598 C CA . PHE A 1 87 ? 2.602 -0.865 -11.671 1.00 94.69 87 PHE A CA 1
ATOM 599 C C . PHE A 1 87 ? 2.166 -1.662 -10.446 1.00 94.69 87 PHE A C 1
ATOM 601 O O . PHE A 1 87 ? 2.079 -2.888 -10.499 1.00 94.69 87 PHE A O 1
ATOM 608 N N . THR A 1 88 ? 1.868 -0.953 -9.359 1.00 95.12 88 THR A N 1
ATOM 609 C CA . THR A 1 88 ? 1.377 -1.544 -8.114 1.00 95.12 88 THR A CA 1
ATOM 610 C C . THR A 1 88 ? 0.057 -0.893 -7.739 1.00 95.12 88 THR A C 1
ATOM 612 O O . THR A 1 88 ? -0.020 0.327 -7.587 1.00 95.12 88 THR A O 1
ATOM 615 N N . GLU A 1 89 ? -0.964 -1.713 -7.537 1.00 96.94 89 GLU A N 1
ATOM 616 C CA . GLU A 1 89 ? -2.248 -1.312 -6.979 1.00 96.94 89 GLU A CA 1
ATOM 617 C C . GLU A 1 89 ? -2.410 -1.917 -5.584 1.00 96.94 89 GLU A C 1
ATOM 619 O O . GLU A 1 89 ? -2.196 -3.113 -5.382 1.00 96.94 89 GLU A O 1
ATOM 624 N N . LEU A 1 90 ? -2.771 -1.066 -4.622 1.00 96.25 90 LEU A N 1
ATOM 625 C CA . LEU A 1 90 ? -2.976 -1.429 -3.223 1.00 96.25 90 LEU A CA 1
ATOM 626 C C . LEU A 1 90 ? -4.413 -1.106 -2.831 1.00 96.25 90 LEU A C 1
ATOM 628 O O . LEU A 1 90 ? -4.842 0.043 -2.967 1.00 96.25 90 LEU A O 1
ATOM 632 N N . HIS A 1 91 ? -5.140 -2.100 -2.330 1.00 97.06 91 HIS A N 1
ATOM 633 C CA . HIS A 1 91 ? -6.446 -1.906 -1.699 1.00 97.06 91 HIS A CA 1
ATOM 634 C C . HIS A 1 91 ? -6.280 -2.192 -0.209 1.00 97.06 91 HIS A C 1
ATOM 636 O O . HIS A 1 91 ? -5.832 -3.269 0.183 1.00 97.06 91 HIS A O 1
ATOM 642 N N . LEU A 1 92 ? -6.566 -1.187 0.619 1.00 96.00 92 LEU A N 1
ATOM 643 C CA . LEU A 1 92 ? -6.340 -1.225 2.061 1.00 96.00 92 LEU A CA 1
ATOM 644 C C . LEU A 1 92 ? -7.655 -0.970 2.790 1.00 96.00 92 LEU A C 1
ATOM 646 O O . LEU A 1 92 ? -8.264 0.084 2.594 1.00 96.00 92 LEU A O 1
ATOM 650 N N . THR A 1 93 ? -8.048 -1.889 3.667 1.00 95.19 93 THR A N 1
ATOM 651 C CA . THR A 1 93 ? -9.233 -1.728 4.516 1.00 95.19 93 THR A CA 1
ATOM 652 C C . THR A 1 93 ? -8.796 -1.497 5.947 1.00 95.19 93 THR A C 1
ATOM 654 O O . THR A 1 93 ? -8.174 -2.361 6.569 1.00 95.19 93 THR A O 1
ATOM 657 N N . PHE A 1 94 ? -9.143 -0.325 6.469 1.00 92.81 94 PHE A N 1
ATOM 658 C CA . PHE A 1 94 ? -8.898 0.032 7.855 1.00 92.81 94 PHE A CA 1
ATOM 659 C C . PHE A 1 94 ? -10.197 -0.002 8.650 1.00 92.81 94 PHE A C 1
ATOM 661 O O . PHE A 1 94 ? -11.213 0.522 8.198 1.00 92.81 94 PHE A O 1
ATOM 668 N N . GLU A 1 95 ? -10.141 -0.569 9.848 1.00 91.31 95 GLU A N 1
ATOM 669 C CA . GLU A 1 95 ? -11.246 -0.584 10.795 1.00 91.31 95 GLU A CA 1
ATOM 670 C C . GLU A 1 95 ? -10.987 0.427 11.914 1.00 91.31 95 GLU A C 1
ATOM 672 O O . GLU A 1 95 ? -9.899 0.487 12.502 1.00 91.31 95 GLU A O 1
ATOM 677 N N . ASN A 1 96 ? -12.001 1.243 12.197 1.00 88.88 96 ASN A N 1
ATOM 678 C CA . ASN A 1 96 ? -12.023 2.090 13.375 1.00 88.88 96 ASN A CA 1
ATOM 679 C C . ASN A 1 96 ? -12.617 1.291 14.544 1.00 88.88 96 ASN A C 1
ATOM 681 O O . ASN A 1 96 ? -13.815 1.025 14.528 1.00 88.88 96 ASN A O 1
ATOM 685 N N . PRO A 1 97 ? -11.832 0.957 15.581 1.00 83.00 97 PRO A N 1
ATOM 686 C CA . PRO A 1 97 ? -12.330 0.164 16.702 1.00 83.00 97 PRO A CA 1
ATOM 687 C C . PRO A 1 97 ? -13.276 0.943 17.632 1.00 83.00 97 PRO A C 1
ATOM 689 O O . PRO A 1 97 ? -13.773 0.382 18.606 1.00 83.00 97 PRO A O 1
ATOM 692 N N . ARG A 1 98 ? -13.481 2.248 17.406 1.00 84.62 98 ARG A N 1
ATOM 693 C CA . ARG A 1 98 ? -14.320 3.109 18.247 1.00 84.62 98 ARG A CA 1
ATOM 694 C C . ARG A 1 98 ? -15.649 3.409 17.564 1.00 84.62 98 ARG A C 1
ATOM 696 O O . ARG A 1 98 ? -15.683 3.704 16.375 1.00 84.62 98 ARG A O 1
ATOM 703 N N . ASP A 1 99 ? -16.713 3.483 18.358 1.00 84.12 99 ASP A N 1
ATOM 704 C CA . ASP A 1 99 ? -18.082 3.800 17.918 1.00 84.12 99 ASP A CA 1
ATOM 705 C C . ASP A 1 99 ? -18.310 5.311 17.676 1.00 84.12 99 ASP A C 1
ATOM 707 O O . ASP A 1 99 ? -19.311 5.909 18.062 1.00 84.12 99 ASP A O 1
ATOM 711 N N . GLN A 1 100 ? -17.315 5.985 17.097 1.00 84.38 100 GLN A N 1
ATOM 712 C CA . GLN A 1 100 ? -17.369 7.413 16.787 1.00 84.38 100 GLN A CA 1
ATOM 713 C C . GLN A 1 100 ? -16.674 7.696 15.462 1.00 84.38 100 GLN A C 1
ATOM 715 O O . GLN A 1 100 ? -15.683 7.054 15.123 1.00 84.38 100 GLN A O 1
ATOM 720 N N . ARG A 1 101 ? -17.141 8.708 14.724 1.00 83.94 101 ARG A N 1
ATOM 721 C CA . ARG A 1 101 ? -16.477 9.147 13.493 1.00 83.94 101 ARG A CA 1
ATOM 722 C C . ARG A 1 101 ? -15.147 9.824 13.819 1.00 83.94 101 ARG A C 1
ATOM 724 O O . ARG A 1 101 ? -15.076 10.675 14.703 1.00 83.94 101 ARG A O 1
ATOM 731 N N . ILE A 1 102 ? -14.109 9.465 13.073 1.00 83.94 102 ILE A N 1
ATOM 732 C CA . ILE A 1 102 ? -12.748 9.959 13.267 1.00 83.94 102 ILE A CA 1
ATOM 733 C C . ILE A 1 102 ? -12.233 10.542 11.950 1.00 83.94 102 ILE A C 1
ATOM 735 O O . ILE A 1 102 ? -12.424 9.959 10.884 1.00 83.94 102 ILE A O 1
ATOM 739 N N . GLU A 1 103 ? -11.571 11.693 12.022 1.00 83.19 103 GLU A N 1
ATOM 740 C CA . GLU A 1 103 ? -10.777 12.210 10.909 1.00 83.19 103 GLU A CA 1
ATOM 741 C C . GLU A 1 103 ? -9.452 11.437 10.828 1.00 83.19 103 GLU A C 1
ATOM 743 O O . GLU A 1 103 ? -8.744 11.299 11.825 1.00 83.19 103 GLU A O 1
ATOM 748 N N . GLY A 1 104 ? -9.141 10.904 9.645 1.00 86.00 104 GLY A N 1
ATOM 749 C CA . GLY A 1 104 ? -7.976 10.058 9.412 1.00 86.00 104 GLY A CA 1
ATOM 750 C C . GLY A 1 104 ? -6.876 10.759 8.616 1.00 86.00 104 GLY A C 1
ATOM 751 O O . GLY A 1 104 ? -7.135 11.460 7.641 1.00 86.00 104 GLY A O 1
ATOM 752 N N . ARG A 1 105 ? -5.623 10.497 8.980 1.00 91.19 105 ARG A N 1
ATOM 753 C CA . ARG A 1 105 ? -4.421 10.841 8.224 1.00 91.19 105 ARG A CA 1
ATOM 754 C C . ARG A 1 105 ? -3.772 9.572 7.696 1.00 91.19 105 ARG A C 1
ATOM 756 O O . ARG A 1 105 ? -3.163 8.814 8.449 1.00 91.19 105 ARG A O 1
ATOM 763 N N . PHE A 1 106 ? -3.901 9.369 6.391 1.00 92.75 106 PHE A N 1
ATOM 764 C CA . PHE A 1 106 ? -3.234 8.290 5.673 1.00 92.75 106 PHE A CA 1
ATOM 765 C C . PHE A 1 106 ? -1.786 8.675 5.353 1.00 92.75 106 PHE A C 1
ATOM 767 O O . PHE A 1 106 ? -1.517 9.791 4.895 1.00 92.75 106 PHE A O 1
ATOM 774 N N . ARG A 1 107 ? -0.846 7.757 5.585 1.00 93.19 107 ARG A N 1
ATOM 775 C CA . ARG A 1 107 ? 0.561 7.904 5.200 1.00 93.19 107 ARG A CA 1
ATOM 776 C C . ARG A 1 107 ? 1.049 6.631 4.527 1.00 93.19 107 ARG A C 1
ATOM 778 O O . ARG A 1 107 ? 0.825 5.536 5.036 1.00 93.19 107 ARG A O 1
ATOM 785 N N . ILE A 1 108 ? 1.778 6.805 3.430 1.00 92.81 108 ILE A N 1
ATOM 786 C CA . ILE A 1 108 ? 2.514 5.738 2.760 1.00 92.81 108 ILE A CA 1
ATOM 787 C C . ILE A 1 108 ? 3.909 6.226 2.371 1.00 92.81 108 ILE A C 1
ATOM 789 O O . ILE A 1 108 ? 4.066 7.316 1.819 1.00 92.81 108 ILE A O 1
ATOM 793 N N . ALA A 1 109 ? 4.924 5.427 2.678 1.00 93.25 109 ALA A N 1
ATOM 794 C CA . ALA A 1 109 ? 6.280 5.622 2.199 1.00 93.25 109 ALA A CA 1
ATOM 795 C C . ALA A 1 109 ? 6.405 4.991 0.808 1.00 93.25 109 ALA A C 1
ATOM 797 O O . ALA A 1 109 ? 6.235 3.782 0.649 1.00 93.25 109 ALA A O 1
ATOM 798 N N . LEU A 1 110 ? 6.695 5.813 -0.200 1.00 93.62 110 LEU A N 1
ATOM 799 C CA . LEU A 1 110 ? 6.929 5.322 -1.553 1.00 93.62 110 LEU A CA 1
ATOM 800 C C . LEU A 1 110 ? 8.379 4.839 -1.699 1.00 93.62 110 LEU A C 1
ATOM 802 O O . LEU A 1 110 ? 9.295 5.523 -1.231 1.00 93.62 110 LEU A O 1
ATOM 806 N N . PRO A 1 111 ? 8.611 3.690 -2.360 1.00 91.44 111 PRO A N 1
ATOM 807 C CA . PRO A 1 111 ? 9.952 3.269 -2.736 1.00 91.44 111 PRO A CA 1
ATOM 808 C C . PRO A 1 111 ? 10.659 4.314 -3.617 1.00 91.44 111 PRO A C 1
ATOM 810 O O . PRO A 1 111 ? 9.994 5.066 -4.336 1.00 91.44 111 PRO A O 1
ATOM 813 N N . PRO A 1 112 ? 12.002 4.348 -3.627 1.00 90.25 112 PRO A N 1
ATOM 814 C CA . PRO A 1 112 ? 12.750 5.216 -4.530 1.00 90.25 112 PRO A CA 1
ATOM 815 C C . PRO A 1 112 ? 12.345 4.997 -5.993 1.00 90.25 112 PRO A C 1
ATOM 817 O O . PRO A 1 112 ? 12.243 3.862 -6.451 1.00 90.25 112 PRO A O 1
ATOM 820 N N . GLY A 1 113 ? 12.116 6.088 -6.726 1.00 90.81 113 GLY A N 1
ATOM 821 C CA . GLY A 1 113 ? 11.701 6.043 -8.132 1.00 90.81 113 GLY A CA 1
ATOM 822 C C . GLY A 1 113 ? 10.220 5.722 -8.364 1.00 90.81 113 GLY A C 1
ATOM 823 O O . GLY A 1 113 ? 9.774 5.781 -9.507 1.00 90.81 113 GLY A O 1
ATOM 824 N N . ALA A 1 114 ? 9.443 5.430 -7.316 1.00 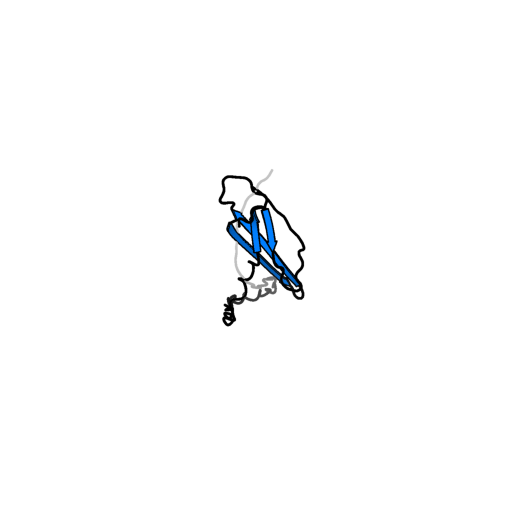94.56 114 ALA A N 1
ATOM 825 C CA . ALA A 1 114 ? 7.999 5.265 -7.429 1.00 94.56 114 ALA A CA 1
ATOM 826 C C . ALA A 1 114 ? 7.276 6.619 -7.371 1.00 94.56 114 ALA A C 1
ATOM 828 O O . ALA A 1 114 ? 7.675 7.535 -6.650 1.00 94.56 114 ALA A O 1
ATOM 829 N N . ALA A 1 115 ? 6.165 6.718 -8.096 1.00 94.50 1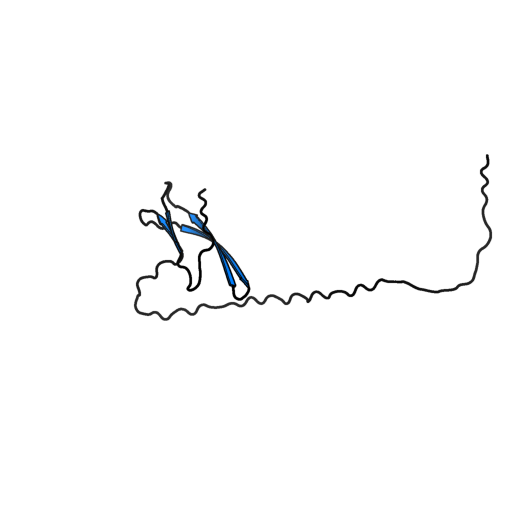15 ALA A N 1
ATOM 830 C CA . ALA A 1 115 ? 5.261 7.858 -8.057 1.00 94.50 115 ALA A CA 1
ATOM 831 C C . ALA A 1 115 ? 3.818 7.375 -7.890 1.00 94.50 115 ALA A C 1
ATOM 833 O O . ALA A 1 115 ? 3.453 6.288 -8.340 1.00 94.50 115 ALA A O 1
ATOM 834 N N . LEU A 1 116 ? 2.988 8.193 -7.243 1.00 93.88 116 LEU A N 1
ATOM 835 C CA . LEU A 1 116 ? 1.572 7.898 -7.060 1.00 93.88 116 LEU A CA 1
ATOM 836 C C . LEU A 1 116 ? 0.780 8.382 -8.277 1.00 93.88 116 LEU A C 1
ATOM 838 O O . LEU A 1 116 ? 0.737 9.577 -8.551 1.00 93.88 116 LEU A O 1
ATOM 842 N N . SER A 1 117 ? 0.141 7.453 -8.987 1.00 93.81 117 SER A N 1
ATOM 843 C CA . SER A 1 117 ? -0.710 7.782 -10.139 1.00 93.81 117 SER A CA 1
ATOM 844 C C . SER A 1 117 ? -2.154 8.098 -9.730 1.00 93.81 117 SER A C 1
ATOM 846 O O . SER A 1 117 ? -2.733 9.067 -10.216 1.00 93.81 117 SER A O 1
ATOM 848 N N . ARG A 1 118 ? -2.735 7.302 -8.819 1.00 94.88 118 ARG A N 1
ATOM 849 C CA . ARG A 1 118 ? -4.129 7.429 -8.372 1.00 94.88 118 ARG A CA 1
ATOM 850 C C . ARG A 1 118 ? -4.236 7.201 -6.871 1.00 94.88 118 ARG A C 1
ATOM 852 O O . ARG A 1 118 ? -3.643 6.266 -6.344 1.00 94.88 118 ARG A O 1
ATOM 859 N N . PHE A 1 119 ? -5.054 8.015 -6.215 1.00 95.50 119 PHE A N 1
ATOM 860 C CA . PHE A 1 119 ? -5.483 7.804 -4.839 1.00 95.50 119 PHE A CA 1
ATOM 861 C C . PHE A 1 119 ? -6.995 7.977 -4.752 1.00 95.50 119 PHE A C 1
ATOM 863 O O . PHE A 1 119 ? -7.536 8.955 -5.266 1.00 95.50 119 PHE A O 1
ATOM 870 N N . ALA A 1 120 ? -7.667 7.022 -4.120 1.00 95.44 120 ALA A N 1
ATOM 871 C CA . ALA A 1 120 ? -9.100 7.065 -3.882 1.00 95.44 120 ALA A CA 1
ATOM 872 C C . ALA A 1 120 ? -9.388 6.561 -2.469 1.00 95.44 120 ALA A C 1
ATOM 874 O O . ALA A 1 120 ? -8.702 5.674 -1.966 1.00 95.44 120 ALA A O 1
ATOM 875 N N . MET A 1 121 ? -10.413 7.134 -1.848 1.00 93.50 121 MET A N 1
ATOM 876 C CA . MET A 1 121 ? -10.884 6.747 -0.527 1.00 93.50 121 MET A CA 1
ATOM 877 C C . MET A 1 121 ? -12.394 6.574 -0.586 1.00 93.50 121 MET A C 1
ATOM 879 O O . MET A 1 121 ? -13.098 7.401 -1.169 1.00 93.50 121 MET A O 1
ATOM 883 N N . LYS A 1 122 ? -12.872 5.498 0.030 1.00 91.94 122 LYS A N 1
ATOM 884 C CA . LYS A 1 122 ? -14.286 5.227 0.255 1.00 91.94 122 LYS A CA 1
ATOM 885 C C . LYS A 1 122 ? -14.475 5.006 1.750 1.00 91.94 122 LYS A C 1
ATOM 887 O O . LYS A 1 122 ? -13.682 4.297 2.359 1.00 91.94 122 LYS A O 1
ATOM 892 N N . ASN A 1 123 ? -15.520 5.613 2.297 1.00 87.62 123 ASN A N 1
ATOM 893 C CA . ASN A 1 123 ? -15.969 5.373 3.660 1.00 87.62 123 ASN A CA 1
ATOM 894 C C . ASN A 1 123 ? -17.337 4.701 3.567 1.00 87.62 123 ASN A C 1
ATOM 896 O O . ASN A 1 123 ? -18.181 5.174 2.800 1.00 87.62 123 ASN A O 1
ATOM 900 N N . ASP A 1 124 ? -17.505 3.611 4.306 1.00 81.06 124 ASP A N 1
ATOM 901 C CA . ASP A 1 124 ? -18.766 2.882 4.461 1.00 81.06 124 ASP A CA 1
ATOM 902 C C . ASP A 1 124 ? -19.498 3.306 5.742 1.00 81.06 124 ASP A C 1
ATOM 904 O O . ASP A 1 124 ? -18.819 3.790 6.682 1.00 81.06 124 ASP A O 1
#

Sequence (124 aa):
MSRATFTLLGLPVAALVLLAAVSATHPGETRPAAAPFQSASFRFAKAPAGPPASEPAAPISLTASDGTGLALVALEVNGVLEPPLAFTELHLTFENPRDQRIEGRFRIALPPGAALSRFAMKND

Foldseek 3Di:
DDDDD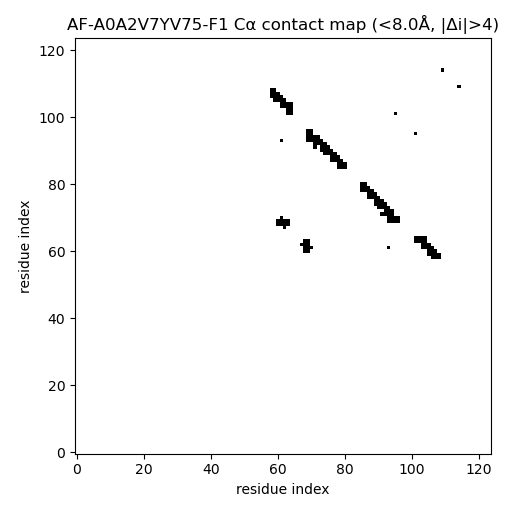DDDDDDDDDDDDDDDDPDDDDPPPPPPDPDPDDPDDDDDDDPPDDPPDPDPPDQKWKAFPVRHTFDFPDWDWDWDDDPPDIDIDIDTDTDDPDPDDTDIDIHHHDDPPDDDDDDDDDDD

Radius of gyration: 36.57 Å; Cα contacts (8 Å, |Δi|>4): 80; chains: 1; bounding box: 77×70×81 Å

Secondary structure (DSSP, 8-state):
-------------------------------------------PPPPP--S---PPPPSEEEEETTSPBPEEEEEEEEEEEETTEEEEEEEEEEE--SSS---EEEEEPPPTT-----------